Protein AF-A0A821HL20-F1 (afdb_monomer_lite)

Secondary structure (DSSP, 8-state):
----EEEEEEPPPPGGGTEEEEE--EEEETT----EEEEE-------TT--GGGTTS--S-TTEEEEEEEEEEE-SS-EEEEEEEEEEE-HHHHHHHHHSS-TTTTTTSS-----SSPPPGGGGTGGGS-SSSS--

Structure (mmCIF, N/CA/C/O backbone):
data_AF-A0A821HL20-F1
#
_entry.id   AF-A0A821HL20-F1
#
loop_
_atom_site.group_PDB
_atom_site.id
_atom_site.type_symbol
_atom_site.label_atom_id
_atom_site.label_alt_id
_atom_site.label_comp_id
_atom_site.label_asym_id
_atom_site.label_entity_id
_atom_site.label_seq_id
_atom_site.pdbx_PDB_ins_code
_atom_site.Cartn_x
_atom_site.Cartn_y
_atom_site.Cartn_z
_atom_site.occupancy
_atom_site.B_iso_or_equiv
_atom_site.auth_seq_id
_atom_site.auth_comp_id
_atom_site.auth_asym_id
_atom_site.auth_atom_id
_atom_site.pdbx_PDB_model_num
ATOM 1 N N . VAL A 1 1 ? 26.894 -8.521 -22.666 1.00 46.56 1 VAL A N 1
ATOM 2 C CA . VAL A 1 1 ? 25.775 -8.801 -21.736 1.00 46.56 1 VAL A CA 1
ATOM 3 C C . VAL A 1 1 ? 25.297 -7.457 -21.213 1.00 46.56 1 VAL A C 1
ATOM 5 O O . VAL A 1 1 ? 26.120 -6.732 -20.668 1.00 46.56 1 VAL A O 1
ATOM 8 N N . GLY A 1 2 ? 24.064 -7.055 -21.529 1.00 56.66 2 GLY A N 1
ATOM 9 C CA . GLY A 1 2 ? 23.527 -5.745 -21.144 1.00 56.66 2 GLY A CA 1
ATOM 10 C C . GLY A 1 2 ? 23.195 -5.704 -19.654 1.00 56.66 2 GLY A C 1
ATOM 11 O O . GLY A 1 2 ? 22.793 -6.716 -19.089 1.00 56.66 2 GLY A O 1
ATOM 12 N N . ILE A 1 3 ? 23.401 -4.552 -19.020 1.00 61.19 3 ILE A N 1
ATOM 13 C CA . ILE A 1 3 ? 22.970 -4.312 -17.641 1.00 61.19 3 ILE A CA 1
ATOM 14 C C . ILE A 1 3 ? 21.444 -4.227 -17.675 1.00 61.19 3 ILE A C 1
ATOM 16 O O . ILE A 1 3 ? 20.899 -3.224 -18.128 1.00 61.19 3 ILE A O 1
ATOM 20 N N . ASP A 1 4 ? 20.767 -5.288 -17.245 1.00 81.19 4 ASP A N 1
ATOM 21 C CA . ASP A 1 4 ? 19.315 -5.281 -17.094 1.00 81.19 4 ASP A CA 1
ATOM 22 C C . ASP A 1 4 ? 18.975 -4.538 -15.793 1.00 81.19 4 ASP A C 1
ATOM 24 O O . ASP A 1 4 ? 19.168 -5.047 -14.683 1.00 81.19 4 ASP A O 1
ATOM 28 N N . ALA A 1 5 ? 18.604 -3.265 -15.927 1.00 85.00 5 ALA A N 1
ATOM 29 C CA . ALA A 1 5 ? 18.202 -2.413 -14.820 1.00 85.00 5 ALA A CA 1
ATOM 30 C C . ALA A 1 5 ? 16.856 -1.769 -15.137 1.00 85.00 5 ALA A C 1
ATOM 32 O O . ALA A 1 5 ? 16.702 -1.098 -16.151 1.00 85.00 5 ALA A O 1
ATOM 33 N N . CYS A 1 6 ? 15.903 -1.935 -14.226 1.00 87.12 6 CYS A N 1
ATOM 34 C CA . CYS A 1 6 ? 14.539 -1.445 -14.366 1.00 87.12 6 CYS A CA 1
ATOM 35 C C . CYS A 1 6 ? 14.348 -0.157 -13.561 1.00 87.12 6 CYS A C 1
ATOM 37 O O . CYS A 1 6 ? 14.800 -0.054 -12.415 1.00 87.12 6 CYS A O 1
ATOM 39 N N . ARG A 1 7 ? 13.643 0.829 -14.120 1.00 91.06 7 ARG A N 1
ATOM 40 C CA . ARG A 1 7 ? 13.098 1.948 -13.341 1.00 91.06 7 ARG A CA 1
ATOM 41 C C . ARG A 1 7 ? 11.698 1.590 -12.874 1.00 91.06 7 ARG A C 1
ATOM 43 O O . ARG A 1 7 ? 10.869 1.173 -13.674 1.00 91.06 7 ARG A O 1
ATOM 50 N N . PHE A 1 8 ? 11.413 1.834 -11.599 1.00 91.75 8 PHE A N 1
ATOM 51 C CA . PHE A 1 8 ? 10.056 1.708 -11.079 1.00 91.75 8 PHE A CA 1
ATOM 52 C C . PHE A 1 8 ? 9.617 2.957 -10.320 1.00 91.75 8 PHE A C 1
ATOM 54 O O . PHE A 1 8 ? 10.426 3.718 -9.769 1.00 91.75 8 PHE A O 1
ATOM 61 N N . ARG A 1 9 ? 8.305 3.165 -10.295 1.00 93.00 9 ARG A N 1
ATOM 62 C CA . ARG A 1 9 ? 7.619 4.167 -9.478 1.00 93.00 9 ARG A CA 1
ATOM 63 C C . ARG A 1 9 ? 6.381 3.528 -8.871 1.00 93.00 9 ARG A C 1
ATOM 65 O O . ARG A 1 9 ? 5.819 2.605 -9.445 1.00 93.00 9 ARG A O 1
ATOM 72 N N . ILE A 1 10 ? 5.950 4.035 -7.725 1.00 95.12 10 ILE A N 1
ATOM 73 C CA . ILE A 1 10 ? 4.728 3.575 -7.069 1.00 95.12 10 ILE A CA 1
ATOM 74 C C . ILE A 1 10 ? 3.757 4.747 -7.011 1.00 95.12 10 ILE A C 1
ATOM 76 O O . ILE A 1 10 ? 4.144 5.843 -6.588 1.00 95.12 10 ILE A O 1
ATOM 80 N N . ARG A 1 11 ? 2.515 4.537 -7.458 1.00 93.50 11 ARG A N 1
ATOM 81 C CA . ARG A 1 11 ? 1.459 5.538 -7.266 1.00 93.50 11 ARG A CA 1
ATOM 82 C C . ARG A 1 11 ? 1.056 5.578 -5.803 1.00 93.50 11 ARG A C 1
ATOM 84 O O . ARG A 1 11 ? 0.853 4.541 -5.177 1.00 93.50 11 ARG A O 1
ATOM 91 N N . GLN A 1 12 ? 0.915 6.789 -5.279 1.00 93.88 12 GLN A N 1
ATOM 92 C CA . GLN A 1 12 ? 0.435 6.956 -3.919 1.00 93.88 12 GLN A CA 1
ATOM 93 C C . GLN A 1 12 ? -1.060 6.633 -3.838 1.00 93.88 12 GLN A C 1
ATOM 95 O O . GLN A 1 12 ? -1.822 7.122 -4.678 1.00 93.88 12 GLN A O 1
ATOM 100 N N . PRO A 1 13 ? -1.489 5.853 -2.831 1.00 92.31 13 PRO A N 1
ATOM 101 C CA . PRO A 1 13 ? -2.896 5.706 -2.496 1.00 92.31 13 PRO A CA 1
ATOM 102 C C . PRO A 1 13 ? -3.575 7.060 -2.253 1.00 92.31 13 PRO A C 1
ATOM 104 O O . PRO A 1 13 ? -2.919 8.018 -1.828 1.00 92.31 13 PRO A O 1
ATOM 107 N N . PRO A 1 14 ? -4.900 7.150 -2.445 1.00 91.44 14 PRO A N 1
ATOM 108 C CA . PRO A 1 14 ? -5.659 8.325 -2.038 1.00 91.44 14 PRO A CA 1
ATOM 109 C C . PRO A 1 14 ? -5.492 8.602 -0.538 1.00 91.44 14 PRO A C 1
ATOM 111 O O . PRO A 1 14 ? -5.623 7.690 0.279 1.00 91.44 14 PRO A O 1
ATOM 114 N N . LEU A 1 15 ? -5.287 9.870 -0.162 1.00 85.25 15 LEU A N 1
ATOM 115 C CA . LEU A 1 15 ? -5.063 10.280 1.236 1.00 85.25 15 LEU A CA 1
ATOM 116 C C . LEU A 1 15 ? -6.185 9.834 2.191 1.00 85.25 15 LEU A C 1
ATOM 118 O O . LEU A 1 15 ? -5.924 9.530 3.350 1.00 85.25 15 LEU A O 1
ATOM 122 N N . GLY A 1 16 ? -7.427 9.741 1.699 1.00 86.19 16 GLY A N 1
ATOM 123 C CA . GLY A 1 16 ? -8.582 9.288 2.482 1.00 86.19 16 GLY A CA 1
ATOM 124 C C . GLY A 1 16 ? -8.517 7.825 2.937 1.00 86.19 16 GLY A C 1
ATOM 125 O O . GLY A 1 16 ? -9.262 7.443 3.831 1.00 86.19 16 GLY A O 1
ATOM 126 N N . THR A 1 17 ? -7.622 7.014 2.363 1.00 88.06 17 THR A N 1
ATOM 127 C CA . THR A 1 17 ? -7.406 5.615 2.781 1.00 88.06 17 THR A CA 1
ATOM 128 C C . THR A 1 17 ? -6.545 5.491 4.039 1.00 88.06 17 THR A C 1
ATOM 130 O O . THR A 1 17 ? -6.461 4.409 4.615 1.00 88.06 17 THR A O 1
ATOM 133 N N . GLY A 1 18 ? -5.861 6.570 4.441 1.00 90.25 18 GLY A N 1
ATOM 134 C CA . GLY A 1 18 ? -4.868 6.532 5.512 1.00 90.25 18 GLY A CA 1
ATOM 135 C C . GLY A 1 18 ? -3.568 5.811 5.138 1.00 90.25 18 GLY A C 1
ATOM 136 O O . GLY A 1 18 ? -2.699 5.667 5.991 1.00 90.25 18 GLY A O 1
ATOM 137 N N . LEU A 1 19 ? -3.404 5.358 3.891 1.00 93.75 19 LEU A N 1
ATOM 138 C CA . LEU A 1 19 ? -2.191 4.686 3.432 1.00 93.75 19 LEU A CA 1
ATOM 139 C C . LEU A 1 19 ? -1.158 5.675 2.886 1.00 93.75 19 LEU A C 1
ATOM 141 O O . LEU A 1 19 ? -1.483 6.579 2.115 1.00 93.75 19 LEU A O 1
ATOM 145 N N . ARG A 1 20 ? 0.114 5.440 3.216 1.00 94.12 20 ARG A N 1
ATOM 146 C CA . ARG A 1 20 ? 1.269 6.117 2.616 1.00 94.12 20 ARG A CA 1
ATOM 147 C C . ARG A 1 20 ? 2.303 5.088 2.187 1.00 94.12 20 ARG A C 1
ATOM 149 O O . ARG A 1 20 ? 2.644 4.192 2.955 1.00 94.12 20 ARG A O 1
ATOM 156 N N . VAL A 1 21 ? 2.824 5.228 0.969 1.00 94.62 21 VAL A N 1
ATOM 157 C CA . VAL A 1 21 ? 3.929 4.396 0.485 1.00 94.62 21 VAL A CA 1
ATOM 158 C C . VAL A 1 21 ? 5.223 5.197 0.528 1.00 94.62 21 VAL A C 1
ATOM 160 O O . VAL A 1 21 ? 5.327 6.276 -0.057 1.00 94.62 21 VAL A O 1
ATOM 163 N N . VAL A 1 22 ? 6.229 4.656 1.205 1.00 94.06 22 VAL A N 1
ATOM 164 C CA . VAL A 1 22 ? 7.573 5.224 1.293 1.00 94.06 22 VAL A CA 1
ATOM 165 C C . VAL A 1 22 ? 8.534 4.290 0.571 1.00 94.06 22 VAL A C 1
ATOM 167 O O . VAL A 1 22 ? 8.695 3.124 0.929 1.00 94.06 22 VAL A O 1
ATOM 170 N N . PHE A 1 23 ? 9.176 4.799 -0.474 1.00 93.38 23 PHE A N 1
ATOM 171 C CA . PHE A 1 23 ? 10.153 4.058 -1.263 1.00 93.38 23 PHE A CA 1
ATOM 172 C C . PHE A 1 23 ? 11.203 5.013 -1.825 1.00 93.38 23 PHE A C 1
ATOM 174 O O . PHE A 1 23 ? 10.967 6.215 -1.937 1.00 93.38 23 PHE A O 1
ATOM 181 N N . GLN A 1 24 ? 12.362 4.474 -2.199 1.00 90.81 24 GLN A N 1
ATOM 182 C CA . GLN A 1 24 ? 13.388 5.225 -2.918 1.00 90.81 24 GLN A CA 1
ATOM 183 C C . GLN A 1 24 ? 13.221 4.997 -4.426 1.00 90.81 24 GLN A C 1
ATOM 185 O O . GLN A 1 24 ? 13.470 3.873 -4.883 1.00 90.81 24 GLN A O 1
ATOM 190 N N . PRO A 1 25 ? 12.844 6.022 -5.215 1.00 85.81 25 PRO A N 1
ATOM 191 C CA . PRO A 1 25 ? 12.785 5.907 -6.668 1.00 85.81 25 PRO A CA 1
ATOM 192 C C . PRO A 1 25 ? 14.170 5.636 -7.272 1.00 85.81 25 PRO A C 1
ATOM 194 O O . PRO A 1 25 ? 15.204 5.964 -6.680 1.00 85.81 25 PRO A O 1
ATOM 197 N N . GLY A 1 26 ? 14.209 5.058 -8.472 1.00 84.94 26 GLY A N 1
ATOM 198 C CA . GLY A 1 26 ? 15.442 4.923 -9.251 1.00 84.94 26 GLY A CA 1
ATOM 199 C C . GLY A 1 26 ? 15.571 3.589 -9.975 1.00 84.94 26 GLY A C 1
ATOM 200 O O . GLY A 1 26 ? 14.601 2.848 -10.107 1.00 84.94 26 GLY A O 1
ATOM 201 N N . LEU A 1 27 ? 16.789 3.320 -10.452 1.00 89.38 27 LEU A N 1
ATOM 202 C CA . LEU A 1 27 ? 17.150 2.061 -11.100 1.00 89.38 27 LEU A CA 1
ATOM 203 C C . LEU A 1 27 ? 17.271 0.929 -10.073 1.00 89.38 27 LEU A C 1
ATOM 205 O O . LEU A 1 27 ? 17.847 1.103 -8.990 1.00 89.38 27 LEU A O 1
ATOM 209 N N . LEU A 1 28 ? 16.763 -0.236 -10.454 1.00 89.44 28 LEU A N 1
ATOM 210 C CA . LEU A 1 28 ? 16.884 -1.503 -9.754 1.00 89.44 28 LEU A CA 1
ATOM 211 C C . LEU A 1 28 ? 17.526 -2.507 -10.714 1.00 89.44 28 LEU A C 1
ATOM 213 O O . LEU A 1 28 ? 16.907 -2.893 -11.703 1.00 89.44 28 LEU A O 1
ATOM 217 N N . ALA A 1 29 ? 18.777 -2.886 -10.454 1.00 89.06 29 ALA A N 1
ATOM 218 C CA . ALA A 1 29 ? 19.476 -3.861 -11.287 1.00 89.06 29 ALA A CA 1
ATOM 219 C C . ALA A 1 29 ? 18.982 -5.289 -11.014 1.00 89.06 29 ALA A C 1
ATOM 221 O O . ALA A 1 29 ? 18.505 -5.592 -9.915 1.00 89.06 29 ALA A O 1
ATOM 222 N N . ALA A 1 30 ? 19.141 -6.173 -11.997 1.00 87.81 30 ALA A N 1
ATOM 223 C CA . ALA A 1 30 ? 18.844 -7.592 -11.848 1.00 87.81 30 ALA A CA 1
ATOM 224 C C . ALA A 1 30 ? 19.540 -8.200 -10.614 1.00 87.81 30 ALA A C 1
ATOM 226 O O . ALA A 1 30 ? 20.700 -7.913 -10.316 1.00 87.81 30 ALA A O 1
ATOM 227 N N . GLY A 1 31 ? 18.807 -9.027 -9.866 1.00 88.69 31 GLY A N 1
ATOM 228 C CA . GLY A 1 31 ? 19.286 -9.640 -8.622 1.00 88.69 31 GLY A CA 1
ATOM 229 C C . GLY A 1 31 ? 19.316 -8.705 -7.404 1.00 88.69 31 GLY A C 1
ATOM 230 O O . GLY A 1 31 ? 19.558 -9.173 -6.292 1.00 88.69 31 GLY A O 1
ATOM 231 N N . MET A 1 32 ? 19.034 -7.407 -7.566 1.00 90.31 32 MET A N 1
ATOM 232 C CA . MET A 1 32 ? 18.896 -6.482 -6.441 1.00 90.31 32 MET A CA 1
ATOM 233 C C . MET A 1 32 ? 17.466 -6.453 -5.899 1.00 90.31 32 MET A C 1
ATOM 235 O O . MET A 1 32 ? 16.491 -6.723 -6.596 1.00 90.31 32 MET A O 1
ATOM 239 N N . ARG A 1 33 ? 17.339 -6.035 -4.637 1.00 90.31 33 ARG A N 1
ATOM 240 C CA . ARG A 1 33 ? 16.059 -5.750 -3.982 1.00 90.31 33 ARG A CA 1
ATOM 241 C C . ARG A 1 33 ? 16.054 -4.328 -3.443 1.00 90.31 33 ARG A C 1
ATOM 243 O O . ARG A 1 33 ? 17.088 -3.840 -2.984 1.00 90.31 33 ARG A O 1
ATOM 250 N N . ARG A 1 34 ? 14.887 -3.687 -3.443 1.00 89.69 34 ARG A N 1
ATOM 251 C CA . ARG A 1 34 ? 14.672 -2.420 -2.740 1.00 89.69 34 ARG A CA 1
ATOM 252 C C . ARG A 1 34 ? 13.501 -2.533 -1.771 1.00 89.69 34 ARG A C 1
ATOM 254 O O . ARG A 1 34 ? 12.475 -3.098 -2.143 1.00 89.69 34 ARG A O 1
ATOM 261 N N . PRO A 1 35 ? 13.645 -2.011 -0.543 1.00 92.12 35 PRO A N 1
ATOM 262 C CA . PRO A 1 35 ? 12.552 -1.992 0.411 1.00 92.12 35 PRO A CA 1
ATOM 263 C C . PRO A 1 35 ? 11.479 -0.988 -0.024 1.00 92.12 35 PRO A C 1
ATOM 265 O O . PRO A 1 35 ? 11.783 0.117 -0.479 1.00 92.12 35 PRO A O 1
ATOM 268 N N . VAL A 1 36 ? 10.224 -1.384 0.164 1.00 92.56 36 VAL A N 1
ATOM 269 C CA . VAL A 1 36 ? 9.043 -0.527 0.065 1.00 92.56 36 VAL A CA 1
ATOM 270 C C . VAL A 1 36 ? 8.339 -0.613 1.409 1.00 92.56 36 VAL A C 1
ATOM 272 O O . VAL A 1 36 ? 8.042 -1.710 1.880 1.00 92.56 36 VA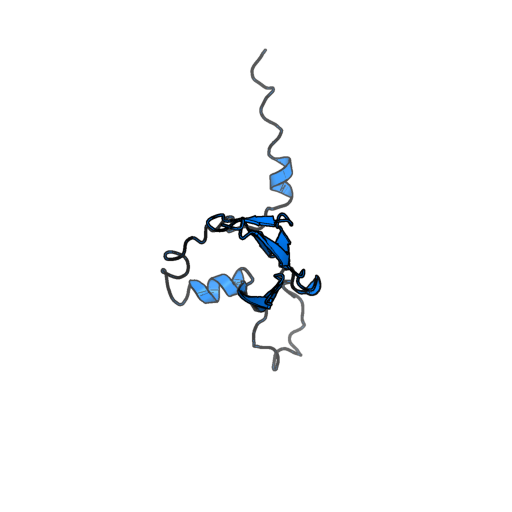L A O 1
ATOM 275 N N . MET A 1 37 ? 8.110 0.533 2.039 1.00 93.88 37 MET A N 1
ATOM 276 C CA . MET A 1 37 ? 7.430 0.624 3.324 1.00 93.88 37 MET A CA 1
ATOM 277 C C . MET A 1 37 ? 6.016 1.156 3.110 1.00 93.88 37 MET A C 1
ATOM 279 O O . MET A 1 37 ? 5.813 2.125 2.380 1.00 93.88 37 MET A O 1
ATOM 283 N N . ILE A 1 38 ? 5.046 0.505 3.744 1.00 92.44 38 ILE A N 1
ATOM 284 C CA . ILE A 1 38 ? 3.641 0.901 3.727 1.00 92.44 38 ILE A CA 1
ATOM 285 C C . ILE A 1 38 ? 3.284 1.321 5.146 1.00 92.44 38 ILE A C 1
ATOM 287 O O . ILE A 1 38 ? 3.432 0.537 6.082 1.00 92.44 38 ILE A O 1
ATOM 291 N N . GLU A 1 39 ? 2.814 2.549 5.294 1.00 93.50 39 GLU A N 1
ATOM 292 C CA . GLU A 1 39 ? 2.322 3.084 6.557 1.00 93.50 39 GLU A CA 1
ATOM 293 C C . GLU A 1 39 ? 0.804 3.230 6.479 1.00 93.50 39 GLU A C 1
ATOM 295 O O . GLU A 1 39 ? 0.267 3.675 5.464 1.00 93.50 39 GLU A O 1
ATOM 300 N N . LEU A 1 40 ? 0.120 2.846 7.556 1.00 91.75 40 LEU A N 1
ATOM 301 C CA . LEU A 1 40 ? -1.328 2.947 7.703 1.00 91.75 40 LEU A CA 1
ATOM 302 C C . LEU A 1 40 ? -1.644 3.826 8.913 1.00 91.75 40 LEU A C 1
ATOM 304 O O . LEU A 1 40 ? -1.314 3.479 10.045 1.00 91.75 40 LEU A O 1
ATOM 308 N N . TYR A 1 41 ? -2.315 4.942 8.658 1.00 90.31 41 TYR A N 1
ATOM 309 C CA . TYR A 1 41 ? -2.830 5.867 9.654 1.00 90.31 41 TYR A CA 1
ATOM 310 C C . TYR A 1 41 ? -4.343 5.710 9.728 1.00 90.31 41 TYR A C 1
ATOM 312 O O . TYR A 1 41 ? -5.055 6.038 8.781 1.00 90.31 41 TYR A O 1
ATOM 320 N N . ALA A 1 42 ? -4.846 5.218 10.853 1.00 86.44 42 ALA A N 1
ATOM 321 C CA . ALA A 1 42 ? -6.272 5.020 11.044 1.00 86.44 42 ALA A CA 1
ATOM 322 C C . ALA A 1 42 ? -6.700 5.454 12.442 1.00 86.44 42 ALA A C 1
ATOM 324 O O . ALA A 1 42 ? -6.002 5.213 13.424 1.00 86.44 42 ALA A O 1
ATOM 325 N N . ILE A 1 43 ? -7.867 6.092 12.512 1.00 81.31 43 ILE A N 1
ATOM 326 C CA . ILE A 1 43 ? -8.514 6.493 13.758 1.00 81.31 43 ILE A CA 1
ATOM 327 C C . ILE A 1 43 ? -9.967 6.058 13.658 1.00 81.31 43 ILE A C 1
ATOM 329 O O . ILE A 1 43 ? -10.695 6.497 12.766 1.00 81.31 43 ILE A O 1
ATOM 333 N N . ILE A 1 44 ? -10.396 5.215 14.589 1.00 78.75 44 ILE A N 1
ATOM 334 C CA . ILE A 1 44 ? -11.798 4.834 14.718 1.00 78.75 44 ILE A CA 1
ATOM 335 C C . ILE A 1 44 ? -12.436 5.780 15.724 1.00 78.75 44 ILE A C 1
ATOM 337 O O . ILE A 1 44 ? -12.105 5.772 16.907 1.00 78.75 44 ILE A O 1
ATOM 341 N N . LYS A 1 45 ? -13.330 6.644 15.237 1.00 68.94 45 LYS A N 1
ATOM 342 C CA . LYS A 1 45 ? -14.096 7.544 16.098 1.00 68.94 45 LYS A CA 1
ATOM 343 C C . LYS A 1 45 ? -15.217 6.749 16.753 1.00 68.94 45 LYS A C 1
ATOM 345 O O . LYS A 1 45 ? -16.160 6.341 16.081 1.00 68.94 45 LYS A O 1
ATOM 350 N N . GLN A 1 46 ? -15.121 6.554 18.060 1.00 61.75 46 GLN A N 1
ATOM 351 C CA . GLN A 1 46 ? -16.208 5.995 18.849 1.00 61.75 46 GLN A CA 1
ATOM 352 C C . GLN A 1 46 ? -17.276 7.079 19.033 1.00 61.75 46 GLN A C 1
ATOM 354 O O . GLN A 1 46 ? -17.095 8.038 19.781 1.00 61.75 46 GLN A O 1
ATOM 359 N N . THR A 1 47 ? -18.392 6.981 18.312 1.00 57.00 47 THR A N 1
ATOM 360 C CA . THR A 1 47 ? -19.547 7.853 18.553 1.00 57.00 47 THR A CA 1
ATOM 361 C C . THR A 1 47 ? -20.275 7.386 19.808 1.00 57.00 47 THR A C 1
ATOM 363 O O . THR A 1 47 ? -21.226 6.618 19.724 1.00 57.00 47 THR A O 1
ATOM 366 N N . GLN A 1 48 ? -19.847 7.872 20.975 1.00 54.25 48 GLN A N 1
ATOM 367 C CA . GLN A 1 48 ? -20.477 7.580 22.274 1.00 54.25 48 GLN A CA 1
ATOM 368 C C . GLN A 1 48 ? -21.877 8.221 22.449 1.00 54.25 48 GLN A C 1
ATOM 370 O O . GLN A 1 48 ? -22.527 8.019 23.467 1.00 54.25 48 GLN A O 1
ATOM 375 N N . HIS A 1 49 ? -22.381 8.974 21.460 1.00 46.75 49 HIS A N 1
ATOM 376 C CA . HIS A 1 49 ? -23.587 9.802 21.603 1.00 46.75 49 HIS A CA 1
ATOM 377 C C . HIS A 1 49 ? -24.498 9.812 20.364 1.00 46.75 49 HIS A C 1
ATOM 379 O O . HIS A 1 49 ? -24.904 10.879 19.906 1.00 46.75 49 HIS A O 1
ATOM 385 N N . GLN A 1 50 ? -24.859 8.654 19.806 1.00 48.41 50 GLN A N 1
ATOM 386 C CA . GLN A 1 50 ? -26.084 8.599 18.998 1.00 48.41 50 GLN A CA 1
ATOM 387 C C . GLN A 1 50 ? -27.221 8.086 19.875 1.00 48.41 50 GLN A C 1
ATOM 389 O O . GLN A 1 50 ? -27.263 6.923 20.279 1.00 48.41 50 GLN A O 1
ATOM 394 N N . SER A 1 51 ? -28.104 9.024 20.216 1.00 49.34 51 SER A N 1
ATOM 395 C CA . SER A 1 51 ? -29.366 8.816 20.910 1.00 49.34 51 SER A CA 1
ATOM 396 C C . SER A 1 51 ? -30.089 7.579 20.366 1.00 49.34 51 SER A C 1
ATOM 398 O O . SER A 1 51 ? -30.169 7.346 19.162 1.00 49.34 51 SER A O 1
ATOM 400 N N . GLN A 1 52 ? -30.621 6.786 21.294 1.00 54.06 52 GLN A N 1
ATOM 401 C CA . GLN A 1 52 ? -31.148 5.422 21.139 1.00 54.06 52 GLN A CA 1
ATOM 402 C C . GLN A 1 52 ? -32.264 5.238 20.082 1.00 54.06 52 GLN A C 1
ATOM 404 O O . GLN A 1 52 ? -32.738 4.126 19.880 1.00 54.06 52 GLN A O 1
ATOM 409 N N . GLN A 1 53 ? -32.690 6.287 19.376 1.00 51.53 53 GLN A N 1
ATOM 410 C CA . GLN A 1 53 ? -33.840 6.256 18.467 1.00 51.53 53 GLN A CA 1
ATOM 411 C C . GLN A 1 53 ? -33.499 5.921 17.001 1.00 51.53 53 GLN A C 1
ATOM 413 O O . GLN A 1 53 ? -34.415 5.710 16.215 1.00 51.53 53 GLN A O 1
ATOM 418 N N . GLN A 1 54 ? -32.220 5.805 16.616 1.00 51.25 54 GLN A N 1
ATOM 419 C CA . GLN A 1 54 ? -31.820 5.412 15.245 1.00 51.25 54 GLN A CA 1
ATOM 420 C C . GLN A 1 54 ? -31.018 4.095 15.175 1.00 51.25 54 GLN A C 1
ATOM 422 O O . GLN A 1 54 ? -30.371 3.804 14.174 1.00 51.25 54 GLN A O 1
ATOM 427 N N . GLN A 1 55 ? -31.061 3.261 16.221 1.00 51.06 55 GLN A N 1
ATOM 428 C CA . GLN A 1 55 ? -30.211 2.061 16.327 1.00 51.06 55 GLN A CA 1
ATOM 429 C C . GLN A 1 55 ? -30.703 0.818 15.562 1.00 51.06 55 GLN A C 1
ATOM 431 O O . GLN A 1 55 ? -29.983 -0.173 15.504 1.00 51.06 55 GLN A O 1
ATOM 436 N N . GLN A 1 56 ? -31.880 0.827 14.931 1.00 47.31 56 GLN A N 1
ATOM 437 C CA . GLN A 1 56 ? -32.432 -0.414 14.357 1.00 47.31 56 GLN A CA 1
ATOM 438 C C . GLN A 1 56 ? -31.925 -0.787 12.953 1.00 47.31 56 GLN A C 1
ATOM 440 O O . GLN A 1 56 ? -32.251 -1.871 12.483 1.00 47.31 56 GLN A O 1
ATOM 445 N N . GLN A 1 57 ? -31.106 0.037 12.281 1.00 47.41 57 GLN A N 1
ATOM 446 C CA . GLN A 1 57 ? -30.606 -0.292 10.928 1.00 47.41 57 GLN A CA 1
ATOM 447 C C . GLN A 1 57 ? -29.078 -0.227 10.745 1.00 47.41 57 GLN A C 1
ATOM 449 O O . GLN A 1 57 ? -28.584 -0.676 9.717 1.00 47.41 57 GLN A O 1
ATOM 454 N N . GLN A 1 58 ? -28.306 0.245 11.733 1.00 47.66 58 GLN A N 1
ATOM 455 C CA . GLN A 1 58 ? -26.832 0.334 11.654 1.00 47.66 58 GLN A CA 1
ATOM 456 C C . GLN A 1 58 ? -26.126 -0.554 12.694 1.00 47.66 58 GLN A C 1
ATOM 458 O O . GLN A 1 58 ? -25.097 -0.194 13.256 1.00 47.66 58 GLN A O 1
ATOM 463 N N . ALA A 1 59 ? -26.673 -1.742 12.956 1.00 45.34 59 ALA A N 1
ATOM 464 C CA . ALA A 1 59 ? -26.092 -2.717 13.885 1.00 45.34 59 ALA A CA 1
ATOM 465 C C . ALA A 1 59 ? -24.887 -3.495 13.312 1.00 45.34 59 ALA A C 1
ATOM 467 O O . ALA A 1 59 ? -24.391 -4.426 13.940 1.00 45.34 59 ALA A O 1
ATOM 468 N N . GLN A 1 60 ? -24.400 -3.142 12.120 1.00 45.72 60 GLN A N 1
ATOM 469 C CA . GLN A 1 60 ? -23.205 -3.748 11.543 1.00 45.72 60 GLN A CA 1
ATOM 470 C C . GLN A 1 60 ? -22.079 -2.715 11.533 1.00 45.72 60 GLN A C 1
ATOM 472 O O . GLN A 1 60 ? -22.065 -1.784 10.733 1.00 45.72 60 GLN A O 1
ATOM 477 N N . SER A 1 61 ? -21.115 -2.927 12.432 1.00 54.44 61 SER A N 1
ATOM 478 C CA . SER A 1 61 ? -19.793 -2.287 12.504 1.00 54.44 61 SER A CA 1
ATOM 479 C C . SER A 1 61 ? -19.693 -0.850 13.044 1.00 54.44 61 SER A C 1
ATOM 481 O O . SER A 1 61 ? -18.902 -0.051 12.548 1.00 54.44 61 SER A O 1
ATOM 483 N N . GLN A 1 62 ? -20.366 -0.539 14.159 1.00 66.06 62 GLN A N 1
ATOM 484 C CA . GLN A 1 62 ? -19.806 0.470 15.072 1.00 66.06 62 GLN A CA 1
ATOM 485 C C . GLN A 1 62 ? -18.426 -0.030 15.538 1.00 66.06 62 GLN A C 1
ATOM 487 O O . GLN A 1 62 ? -18.331 -1.041 16.221 1.00 66.06 62 GLN A O 1
ATOM 492 N N . GLY A 1 63 ? -17.346 0.618 15.098 1.00 70.56 63 GLY A N 1
ATOM 493 C CA . GLY A 1 63 ? -15.992 0.296 15.556 1.00 70.56 63 GLY A CA 1
ATOM 494 C C . GLY A 1 63 ? -15.209 -0.741 14.741 1.00 70.56 63 GLY A C 1
ATOM 495 O O . GLY A 1 63 ? -14.143 -1.146 15.185 1.00 70.56 63 GLY A O 1
ATOM 496 N N . LEU A 1 64 ? -15.663 -1.160 13.554 1.00 79.62 64 LEU A N 1
ATOM 497 C CA . LEU A 1 64 ? -14.866 -2.000 12.645 1.00 79.62 64 LEU A CA 1
ATOM 498 C C . LEU A 1 64 ? -14.793 -1.373 11.253 1.00 79.62 64 LEU A C 1
ATOM 500 O O . LEU A 1 64 ? -15.812 -1.062 10.651 1.00 79.62 64 LEU A O 1
ATOM 504 N N . TYR A 1 65 ? -13.585 -1.259 10.716 1.00 84.44 65 TYR A N 1
ATOM 505 C CA . TYR A 1 65 ? -13.317 -0.777 9.370 1.00 84.44 65 TYR A CA 1
ATOM 506 C C . TYR A 1 65 ? -12.481 -1.799 8.596 1.00 84.44 65 TYR A C 1
ATOM 508 O O . TYR A 1 65 ? -11.450 -2.275 9.075 1.00 84.44 65 TYR A O 1
ATOM 516 N N . GLN A 1 66 ? -12.920 -2.138 7.385 1.00 87.31 66 GLN A N 1
ATOM 517 C CA . GLN A 1 66 ? -12.183 -3.014 6.480 1.00 87.31 66 GLN A CA 1
ATOM 518 C C . GLN A 1 66 ? -11.526 -2.180 5.380 1.00 87.31 66 GLN A C 1
ATOM 520 O O . GLN A 1 66 ? -12.201 -1.501 4.611 1.00 87.31 66 GLN A O 1
ATOM 525 N N . LEU A 1 67 ? -10.202 -2.266 5.306 1.00 88.06 67 LEU A N 1
ATOM 526 C CA . LEU A 1 67 ? -9.392 -1.684 4.248 1.00 88.06 67 LEU A CA 1
ATOM 527 C C . LEU A 1 67 ? -9.128 -2.756 3.192 1.00 88.06 67 LEU A C 1
ATOM 529 O O . LEU A 1 67 ? -8.559 -3.802 3.506 1.00 88.06 67 LEU A O 1
ATOM 533 N N . ASP A 1 68 ? -9.510 -2.479 1.952 1.00 90.75 68 ASP A N 1
ATOM 534 C CA . ASP A 1 68 ? -9.148 -3.283 0.786 1.00 90.75 68 ASP A CA 1
ATOM 535 C C . ASP A 1 68 ? -8.766 -2.336 -0.346 1.00 90.75 68 ASP A C 1
ATOM 537 O O . ASP A 1 68 ? -9.622 -1.660 -0.914 1.00 90.75 68 ASP A O 1
ATOM 541 N N . GLN A 1 69 ? -7.467 -2.185 -0.577 1.00 90.81 69 GLN A N 1
ATOM 542 C CA . GLN A 1 69 ? -6.895 -1.248 -1.542 1.00 90.81 69 GLN A CA 1
ATOM 543 C C . GLN A 1 69 ? -5.781 -1.945 -2.320 1.00 90.81 69 GLN A C 1
ATOM 545 O O . GLN A 1 69 ? -5.241 -2.949 -1.870 1.00 90.81 69 GLN A O 1
ATOM 550 N N . SER A 1 70 ? -5.383 -1.404 -3.467 1.00 93.00 70 SER A N 1
ATOM 551 C CA . SER A 1 70 ? -4.227 -1.899 -4.219 1.00 93.00 70 SER A CA 1
ATOM 552 C C . SER A 1 70 ? -3.307 -0.743 -4.573 1.00 93.00 70 SER A C 1
ATOM 554 O O . SER A 1 70 ? -3.779 0.299 -5.023 1.00 93.00 70 SER A O 1
ATOM 556 N N . ILE A 1 71 ? -1.997 -0.927 -4.395 1.00 94.25 71 ILE A N 1
ATOM 557 C CA . ILE A 1 71 ? -0.995 0.012 -4.916 1.00 94.25 71 ILE A CA 1
ATOM 558 C C . ILE A 1 71 ? -0.540 -0.430 -6.300 1.00 94.25 71 ILE A C 1
ATOM 560 O O . ILE A 1 71 ? -0.405 -1.624 -6.571 1.00 94.25 71 ILE A O 1
ATOM 564 N N . GLU A 1 72 ? -0.290 0.545 -7.166 1.00 95.12 72 GLU A N 1
ATOM 565 C CA . GLU A 1 72 ? 0.230 0.322 -8.513 1.00 95.12 72 GLU A CA 1
ATOM 566 C C . GLU A 1 72 ? 1.741 0.557 -8.522 1.00 95.12 72 GLU A C 1
ATOM 568 O O . GLU A 1 72 ? 2.214 1.664 -8.236 1.00 95.12 72 GLU A O 1
ATOM 573 N N . ILE A 1 73 ? 2.493 -0.485 -8.865 1.00 94.06 73 ILE A N 1
ATOM 574 C CA . ILE A 1 73 ? 3.931 -0.436 -9.114 1.00 94.06 73 ILE A CA 1
ATOM 575 C C . ILE A 1 73 ? 4.117 -0.404 -10.627 1.00 94.06 73 ILE A C 1
ATOM 577 O O . ILE A 1 73 ? 3.875 -1.387 -11.320 1.00 94.06 73 ILE A O 1
ATOM 581 N N . ILE A 1 74 ? 4.549 0.744 -11.129 1.00 93.31 74 ILE A N 1
ATOM 582 C CA . ILE A 1 74 ? 4.722 1.008 -12.552 1.00 93.31 74 ILE A CA 1
ATOM 583 C C 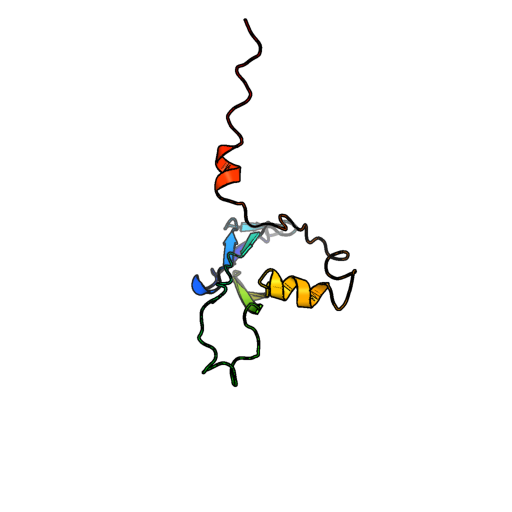. ILE A 1 74 ? 6.196 0.811 -12.888 1.00 93.31 74 ILE A C 1
ATOM 585 O O . ILE A 1 74 ? 7.057 1.482 -12.306 1.00 93.31 74 ILE A O 1
ATOM 589 N N . THR A 1 75 ? 6.477 -0.093 -13.819 1.00 91.19 75 THR A N 1
ATOM 590 C CA . THR A 1 75 ? 7.798 -0.294 -14.420 1.00 91.19 75 THR A CA 1
ATOM 591 C C . THR A 1 75 ? 7.805 0.247 -15.852 1.00 91.19 75 THR A C 1
ATOM 593 O O . THR A 1 75 ? 6.847 0.877 -16.297 1.00 91.19 75 THR A O 1
ATOM 596 N N . GLU A 1 76 ? 8.906 0.060 -16.578 1.00 89.69 76 GLU A N 1
ATOM 597 C CA . GLU A 1 76 ? 9.008 0.492 -17.978 1.00 89.69 76 GLU A CA 1
ATOM 598 C C . GLU A 1 76 ? 8.141 -0.349 -18.923 1.00 89.69 76 GLU A C 1
ATOM 600 O O . GLU A 1 76 ? 7.687 0.154 -19.949 1.00 89.69 76 GLU A O 1
ATOM 605 N N . THR A 1 77 ? 7.908 -1.616 -18.581 1.00 89.62 77 THR A N 1
ATOM 606 C CA . THR A 1 77 ? 7.228 -2.582 -19.450 1.00 89.62 77 THR A CA 1
ATOM 607 C C . THR A 1 77 ? 5.862 -3.009 -18.935 1.00 89.62 77 THR A C 1
ATOM 609 O O . THR A 1 77 ? 5.072 -3.521 -19.724 1.00 89.62 77 THR A O 1
ATOM 612 N N . ASP A 1 78 ? 5.575 -2.824 -17.644 1.00 92.69 78 ASP A N 1
ATOM 613 C CA . ASP A 1 78 ? 4.382 -3.391 -17.022 1.00 92.69 78 ASP A CA 1
ATOM 614 C C . ASP A 1 78 ? 3.893 -2.591 -15.800 1.00 92.69 78 ASP A C 1
ATOM 616 O O . ASP A 1 78 ? 4.605 -1.757 -15.228 1.00 92.69 78 ASP A O 1
ATOM 620 N N . ILE A 1 79 ? 2.657 -2.862 -15.381 1.00 94.94 79 ILE A N 1
ATOM 621 C CA . ILE A 1 79 ? 2.055 -2.329 -14.158 1.00 94.94 79 ILE A CA 1
ATOM 622 C C . ILE A 1 79 ? 1.638 -3.495 -13.264 1.00 94.94 79 ILE A C 1
ATOM 624 O O . ILE A 1 79 ? 0.669 -4.208 -13.527 1.00 94.94 79 ILE A O 1
ATOM 628 N N . MET A 1 80 ? 2.334 -3.641 -12.141 1.00 93.50 80 MET A N 1
ATOM 629 C CA . MET A 1 80 ? 2.010 -4.632 -11.122 1.00 93.50 80 MET A CA 1
ATOM 630 C C . MET A 1 80 ? 1.077 -4.038 -10.067 1.00 93.50 80 MET A C 1
ATOM 632 O O . MET A 1 80 ? 1.292 -2.930 -9.576 1.00 93.50 80 MET A O 1
ATOM 636 N N . HIS A 1 81 ? 0.071 -4.811 -9.666 1.00 94.38 81 HIS A N 1
ATOM 637 C CA . HIS A 1 81 ? -0.887 -4.434 -8.630 1.00 94.38 81 HIS A CA 1
ATOM 638 C C . HIS A 1 81 ? -0.593 -5.216 -7.352 1.00 94.38 81 HIS A C 1
ATOM 640 O O . HIS A 1 81 ? -0.568 -6.448 -7.365 1.00 94.38 81 HIS A O 1
ATOM 646 N N . PHE A 1 82 ? -0.365 -4.507 -6.247 1.00 92.62 82 PHE A N 1
ATOM 647 C CA . PHE A 1 82 ? -0.096 -5.121 -4.951 1.00 92.62 82 PHE A CA 1
ATOM 648 C C . PHE A 1 82 ? -1.247 -4.844 -3.968 1.00 92.62 82 PHE A C 1
ATOM 650 O O . PHE A 1 82 ? -1.409 -3.698 -3.532 1.00 92.62 82 PHE A O 1
ATOM 657 N N . PRO A 1 83 ? -2.049 -5.866 -3.605 1.00 93.81 83 PRO A N 1
ATOM 658 C CA . PRO A 1 83 ? -3.207 -5.692 -2.737 1.00 93.81 83 PRO A CA 1
ATOM 659 C C . PRO A 1 83 ? -2.808 -5.515 -1.265 1.00 93.81 83 PRO A C 1
ATOM 661 O O . PRO A 1 83 ? -2.015 -6.276 -0.710 1.00 93.81 83 PRO A O 1
ATOM 664 N N . ILE A 1 84 ? -3.437 -4.544 -0.611 1.00 91.19 84 ILE A N 1
ATOM 665 C CA . ILE A 1 84 ? -3.317 -4.193 0.802 1.00 91.19 84 ILE A CA 1
ATOM 666 C C . ILE A 1 84 ? -4.680 -4.417 1.454 1.00 91.19 84 ILE A C 1
ATOM 668 O O . ILE A 1 84 ? -5.640 -3.695 1.189 1.00 91.19 84 ILE A O 1
ATOM 672 N N . ARG A 1 85 ? -4.750 -5.414 2.340 1.00 91.00 85 ARG A N 1
ATOM 673 C CA . ARG A 1 85 ? -5.963 -5.755 3.089 1.00 91.00 85 ARG A CA 1
ATOM 674 C C . ARG A 1 85 ? -5.707 -5.665 4.584 1.00 91.00 85 ARG A C 1
ATOM 676 O O . ARG A 1 85 ? -4.786 -6.312 5.082 1.00 91.00 85 ARG A O 1
ATOM 683 N N . ALA A 1 86 ? -6.531 -4.902 5.293 1.00 88.19 86 ALA A N 1
ATOM 684 C CA . ALA A 1 86 ? -6.455 -4.764 6.743 1.00 88.19 86 ALA A CA 1
ATOM 685 C C . ALA A 1 86 ? -7.851 -4.697 7.375 1.00 88.19 86 ALA A C 1
ATOM 687 O O . ALA A 1 86 ? -8.813 -4.244 6.758 1.00 88.19 86 ALA A O 1
ATOM 688 N N . LYS A 1 87 ? -7.954 -5.146 8.626 1.00 86.56 87 LYS A N 1
ATOM 689 C CA . LYS A 1 87 ? -9.123 -4.932 9.484 1.00 86.56 87 LYS A CA 1
ATOM 690 C C . LYS A 1 87 ? -8.682 -4.050 10.640 1.00 86.56 87 LYS A C 1
ATOM 692 O O . LYS A 1 87 ? -7.710 -4.378 11.315 1.00 86.56 87 LYS A O 1
ATOM 697 N N . ILE A 1 88 ? -9.371 -2.939 10.826 1.00 86.38 88 ILE A N 1
ATOM 698 C CA . ILE A 1 88 ? -9.081 -1.934 11.842 1.00 86.38 88 ILE A CA 1
ATOM 699 C C . ILE A 1 88 ? -10.267 -1.950 12.795 1.00 86.38 88 ILE A C 1
ATOM 701 O O . ILE A 1 88 ? -11.400 -1.778 12.353 1.00 86.38 88 ILE A O 1
ATOM 705 N N . ALA A 1 89 ? -10.024 -2.199 14.074 1.00 85.12 89 ALA A N 1
ATOM 706 C CA . ALA A 1 89 ? -11.067 -2.317 15.084 1.00 85.12 89 ALA A CA 1
ATOM 707 C C . ALA A 1 89 ? -10.836 -1.303 16.212 1.00 85.12 89 ALA A C 1
ATOM 709 O O . ALA A 1 89 ? -9.687 -0.972 16.514 1.00 85.12 89 ALA A O 1
ATOM 710 N N . SER A 1 90 ? -11.917 -0.791 16.803 1.00 82.56 90 SER A N 1
ATOM 711 C CA . SER A 1 90 ? -11.866 -0.150 18.117 1.00 82.56 90 SER A CA 1
ATOM 712 C C . SER A 1 90 ? -11.478 -1.186 19.166 1.00 82.56 90 SER A C 1
ATOM 714 O O . SER A 1 90 ? -11.570 -2.384 18.918 1.00 82.56 90 SER A O 1
ATOM 716 N N . GLU A 1 91 ? -11.078 -0.725 20.345 1.00 77.75 91 GLU A N 1
ATOM 717 C CA . GLU A 1 91 ? -10.749 -1.594 21.478 1.00 77.75 91 GLU A CA 1
ATOM 718 C C . GLU A 1 91 ? -11.899 -2.558 21.811 1.00 77.75 91 GLU A C 1
ATOM 720 O O . GLU A 1 91 ? -11.715 -3.767 21.761 1.00 77.75 91 GLU A O 1
ATOM 725 N N . GLU A 1 92 ? -13.119 -2.041 21.984 1.00 78.38 92 GLU A N 1
ATOM 726 C CA . GLU A 1 92 ? -14.311 -2.864 22.252 1.00 78.38 92 GLU A CA 1
ATOM 727 C C . GLU A 1 92 ? -14.535 -3.936 21.176 1.00 78.38 92 GLU A C 1
ATOM 729 O O . GLU A 1 92 ? -14.854 -5.089 21.468 1.00 78.38 92 GLU A O 1
ATOM 734 N N . GLN A 1 93 ? -14.339 -3.564 19.909 1.00 77.94 93 GLN A N 1
ATOM 735 C CA . GLN A 1 93 ? -14.587 -4.462 18.793 1.00 77.94 93 GLN A CA 1
ATOM 736 C C . GLN A 1 93 ? -13.437 -5.445 18.566 1.00 77.94 93 GLN A C 1
ATOM 738 O O . GLN A 1 93 ? -13.667 -6.550 18.077 1.00 77.94 93 GLN A O 1
ATOM 743 N N . PHE A 1 94 ? -12.217 -5.070 18.946 1.00 79.06 94 PHE A N 1
ATOM 744 C CA . PHE A 1 94 ? -11.077 -5.968 19.042 1.00 79.06 94 PHE A CA 1
ATOM 745 C C . PHE A 1 94 ? -11.357 -7.026 20.113 1.00 79.06 94 PHE A C 1
ATOM 747 O O . PHE A 1 94 ? -11.327 -8.217 19.805 1.00 79.06 94 PHE A O 1
ATOM 754 N N . ASP A 1 95 ? -11.752 -6.621 21.319 1.00 75.75 95 ASP A N 1
ATOM 755 C CA . ASP A 1 95 ? -12.070 -7.557 22.397 1.00 75.75 95 ASP A CA 1
ATOM 756 C C . ASP A 1 95 ? -13.174 -8.531 21.977 1.00 75.75 95 ASP A C 1
ATOM 758 O O . ASP A 1 95 ? -13.015 -9.739 22.102 1.00 75.75 95 ASP A O 1
ATOM 762 N N . ILE A 1 96 ? -14.251 -8.064 21.345 1.00 75.12 96 ILE A N 1
ATOM 763 C CA . ILE A 1 96 ? -15.306 -8.962 20.847 1.00 75.12 96 ILE A CA 1
ATOM 764 C C . ILE A 1 96 ? -14.772 -9.968 19.813 1.00 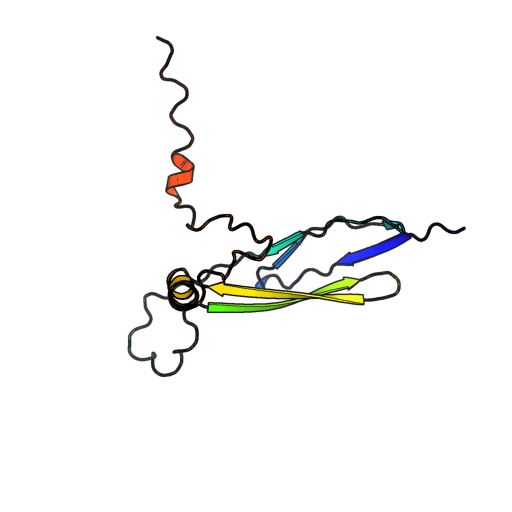75.12 96 ILE A C 1
ATOM 766 O O . ILE A 1 96 ? -15.172 -11.138 19.841 1.00 75.12 96 ILE A O 1
ATOM 770 N N . MET A 1 97 ? -13.882 -9.536 18.911 1.00 67.06 97 MET A N 1
ATOM 771 C CA . MET A 1 97 ? -13.304 -10.399 17.874 1.00 67.06 97 MET A CA 1
ATOM 772 C C . MET A 1 97 ? -12.342 -11.449 18.416 1.00 67.06 97 MET A C 1
ATOM 774 O O . MET A 1 97 ? -12.300 -12.542 17.856 1.00 67.06 97 MET A O 1
ATOM 778 N N . PHE A 1 98 ? -11.578 -11.119 19.455 1.00 63.56 98 PHE A N 1
ATOM 779 C CA . PHE A 1 98 ? -10.444 -11.931 19.900 1.00 63.56 98 PHE A CA 1
ATOM 780 C C . PHE A 1 98 ? -10.660 -12.596 21.267 1.00 63.56 98 PHE A C 1
ATOM 782 O O . PHE A 1 98 ? -10.045 -13.620 21.539 1.00 63.56 98 PHE A O 1
ATOM 789 N N . VAL A 1 99 ? -11.574 -12.093 22.104 1.00 60.53 99 VAL A N 1
ATOM 790 C CA . VAL A 1 99 ? -11.950 -12.718 23.389 1.00 60.53 99 VAL A CA 1
ATOM 791 C C . VAL A 1 99 ? -12.904 -13.897 23.178 1.00 60.53 99 VAL A C 1
ATOM 793 O O . VAL A 1 99 ? -12.910 -14.827 23.977 1.00 60.53 99 VAL A O 1
ATOM 796 N N . ASN A 1 100 ? -13.688 -13.910 22.091 1.00 54.22 100 ASN A N 1
ATOM 797 C CA . ASN A 1 100 ? -14.703 -14.951 21.886 1.00 54.22 100 ASN A CA 1
ATOM 798 C C . ASN A 1 100 ? -14.314 -16.068 20.904 1.00 54.22 100 ASN A C 1
ATOM 800 O O . ASN A 1 100 ? -14.939 -17.128 20.960 1.00 54.22 100 ASN A O 1
ATOM 804 N N . LYS A 1 101 ? -13.312 -15.893 20.025 1.00 54.16 101 LYS A N 1
ATOM 805 C CA . LYS A 1 101 ? -12.763 -16.970 19.172 1.00 54.16 101 LYS A CA 1
ATOM 806 C C . LYS A 1 101 ? -11.296 -16.698 18.803 1.00 54.16 101 LYS A C 1
ATOM 808 O O . LYS A 1 101 ? -10.990 -15.650 18.255 1.00 54.16 101 LYS A O 1
ATOM 813 N N . ASP A 1 102 ? -10.453 -17.708 19.019 1.00 48.59 102 ASP A N 1
ATOM 814 C CA . ASP A 1 102 ? -9.034 -17.834 18.638 1.00 48.59 102 ASP A CA 1
ATOM 815 C C . ASP A 1 102 ? -7.982 -17.059 19.457 1.00 48.59 102 ASP A C 1
ATOM 817 O O . ASP A 1 102 ? -7.475 -16.014 19.051 1.00 48.59 102 ASP A O 1
ATOM 821 N N . GLU A 1 103 ? -7.470 -17.721 20.502 1.00 51.59 103 GLU A N 1
ATOM 822 C CA . GLU A 1 103 ? -6.183 -17.420 21.167 1.00 51.59 103 GLU A CA 1
ATOM 823 C C . GLU A 1 103 ? -4.967 -17.422 20.203 1.00 51.59 103 GLU A C 1
ATOM 825 O O . GLU A 1 103 ? -3.858 -17.041 20.575 1.00 51.59 103 GLU A O 1
ATOM 830 N N . THR A 1 104 ? -5.138 -17.843 18.944 1.00 51.56 104 THR A N 1
ATOM 831 C CA . THR A 1 104 ? -4.076 -17.918 17.924 1.00 51.56 104 THR A CA 1
ATOM 832 C C . THR A 1 104 ? -4.062 -16.748 16.939 1.00 51.56 104 THR A C 1
ATOM 834 O O . THR A 1 104 ? -3.151 -16.651 16.101 1.00 51.56 104 THR A O 1
ATOM 837 N N . ALA A 1 105 ? -5.030 -15.834 17.016 1.00 47.94 105 ALA A N 1
ATOM 838 C CA . ALA A 1 105 ? -5.152 -14.746 16.061 1.00 47.94 105 ALA A CA 1
ATOM 839 C C . ALA A 1 105 ? -4.091 -13.653 16.306 1.00 47.94 105 ALA A C 1
ATOM 841 O O . ALA A 1 105 ? -4.269 -12.713 17.069 1.00 47.94 105 ALA A O 1
ATOM 842 N N . GLY A 1 106 ? -2.948 -13.799 15.633 1.00 48.47 106 GLY A N 1
ATOM 843 C CA . GLY A 1 106 ? -1.812 -12.871 15.704 1.00 48.47 106 GLY A CA 1
ATOM 844 C C . GLY A 1 106 ? -0.485 -13.545 16.051 1.00 48.47 106 GLY A C 1
ATOM 845 O O . GLY A 1 106 ? 0.564 -13.014 15.705 1.00 48.47 106 GLY A O 1
ATOM 846 N N . MET A 1 107 ? -0.522 -14.750 16.627 1.00 47.88 107 MET A N 1
ATOM 847 C CA . MET A 1 107 ? 0.672 -15.485 17.077 1.00 47.88 107 MET A CA 1
ATOM 848 C C . MET A 1 107 ? 1.464 -16.154 15.934 1.00 47.88 107 MET A C 1
ATOM 850 O O . MET A 1 107 ? 2.640 -16.452 16.100 1.00 47.88 107 MET A O 1
ATOM 854 N N . ASN A 1 108 ? 0.860 -16.358 14.753 1.00 44.19 108 ASN A N 1
ATOM 855 C CA . ASN A 1 108 ? 1.475 -17.083 13.621 1.00 44.19 108 ASN A CA 1
ATOM 856 C C . ASN A 1 108 ? 1.852 -16.203 12.412 1.00 44.19 108 ASN A C 1
ATOM 858 O O . ASN A 1 108 ? 2.043 -16.705 11.303 1.00 44.19 108 ASN A O 1
ATOM 862 N N . LYS A 1 109 ? 1.938 -14.881 12.578 1.00 50.00 109 LYS A N 1
ATOM 863 C CA . LYS A 1 109 ? 2.395 -13.963 11.520 1.00 50.00 109 LYS A CA 1
ATOM 864 C C . LYS A 1 109 ? 3.548 -13.118 12.064 1.00 50.00 109 LYS A C 1
ATOM 866 O O . LYS A 1 109 ? 3.549 -12.843 13.260 1.00 50.00 109 LYS A O 1
ATOM 871 N N . PRO A 1 110 ? 4.496 -12.644 11.233 1.00 43.53 110 PRO A N 1
ATOM 872 C CA . PRO A 1 110 ? 5.537 -11.700 11.651 1.00 43.53 110 PRO A CA 1
ATOM 873 C C . PRO A 1 110 ? 4.941 -10.297 11.881 1.00 43.53 110 PRO A C 1
ATOM 875 O O . PRO A 1 110 ? 5.434 -9.298 11.366 1.00 43.53 110 PRO A O 1
ATOM 878 N N . ILE A 1 111 ? 3.821 -10.217 12.595 1.00 49.41 111 ILE A N 1
ATOM 879 C CA . ILE A 1 111 ? 3.155 -8.978 12.960 1.00 49.41 111 ILE A CA 1
ATOM 880 C C . ILE A 1 111 ? 3.584 -8.697 14.391 1.00 49.41 111 ILE A C 1
ATOM 882 O O . ILE A 1 111 ? 3.091 -9.293 15.344 1.00 49.41 111 ILE A O 1
ATOM 886 N N . ARG A 1 112 ? 4.552 -7.794 14.533 1.00 48.75 112 ARG A N 1
ATOM 887 C CA . ARG A 1 112 ? 4.933 -7.253 15.833 1.00 48.75 112 ARG A CA 1
ATOM 888 C C . ARG A 1 112 ? 3.839 -6.279 16.265 1.00 48.75 112 ARG A C 1
ATOM 890 O O . ARG A 1 112 ? 3.714 -5.203 15.687 1.00 48.75 112 ARG A O 1
ATOM 897 N N . LEU A 1 113 ? 3.048 -6.659 17.263 1.00 49.44 113 LEU A N 1
ATOM 898 C CA . LEU A 1 113 ? 2.128 -5.750 17.941 1.00 49.44 113 LEU A CA 1
ATOM 899 C C . LEU A 1 113 ? 2.970 -4.682 18.659 1.00 49.44 113 LEU A C 1
ATOM 901 O O . LEU A 1 113 ? 3.692 -4.996 19.601 1.00 49.44 113 LEU A O 1
ATOM 905 N N . LEU A 1 114 ? 2.965 -3.444 18.155 1.00 47.72 114 LEU A N 1
ATOM 906 C CA . LEU A 1 114 ? 3.828 -2.375 18.679 1.00 47.72 114 LEU A CA 1
ATOM 907 C C . LEU A 1 114 ? 3.216 -1.633 19.875 1.00 47.72 114 LEU A C 1
ATOM 909 O O . LEU A 1 114 ? 3.967 -1.061 20.657 1.00 47.72 114 LEU A O 1
ATOM 913 N N . ALA A 1 115 ? 1.891 -1.654 20.043 1.00 48.09 115 ALA A N 1
ATOM 914 C CA . ALA A 1 115 ? 1.217 -1.056 21.193 1.00 48.09 115 ALA A CA 1
ATOM 915 C C . ALA A 1 115 ? -0.210 -1.604 21.341 1.00 48.09 115 ALA A C 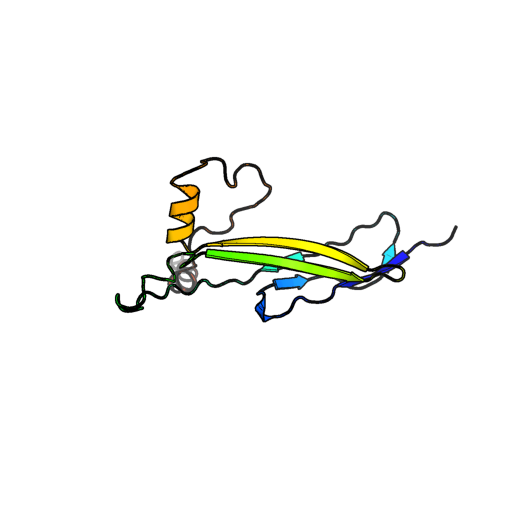1
ATOM 917 O O . ALA A 1 115 ? -0.932 -1.716 20.354 1.00 48.09 115 ALA A O 1
ATOM 918 N N . GLN A 1 116 ? -0.616 -1.906 22.576 1.00 49.53 116 GLN A N 1
ATOM 919 C CA . GLN A 1 116 ? -2.005 -2.234 22.938 1.00 49.53 116 GLN A CA 1
ATOM 920 C C . GLN A 1 116 ? -2.770 -1.035 23.512 1.00 49.53 116 GLN A C 1
ATOM 922 O O . GLN A 1 116 ? -3.954 -1.146 23.794 1.00 49.53 116 GLN A O 1
ATOM 927 N N . LYS A 1 117 ? -2.111 0.114 23.694 1.00 46.31 117 LYS A N 1
ATOM 928 C CA . LYS A 1 117 ? -2.701 1.287 24.335 1.00 46.31 117 LYS A CA 1
ATOM 929 C C . LYS A 1 117 ? -2.386 2.529 23.517 1.00 46.31 117 LYS A C 1
ATOM 931 O O . LYS A 1 117 ? -1.228 2.758 23.167 1.00 46.31 117 LYS A O 1
ATOM 936 N N . SER A 1 118 ? -3.407 3.330 23.227 1.00 47.22 118 SER A N 1
ATOM 937 C CA . SER A 1 118 ? -3.221 4.695 22.734 1.00 47.22 118 SER A CA 1
ATOM 938 C C . SER A 1 118 ? -2.298 5.432 23.712 1.00 47.22 118 SER A C 1
ATOM 940 O O . SER A 1 118 ? -2.601 5.423 24.908 1.00 47.22 118 SER A O 1
ATOM 942 N N . PRO A 1 119 ? -1.178 6.031 23.265 1.00 47.69 119 PRO A N 1
ATOM 943 C CA . PRO A 1 119 ? -0.319 6.803 24.152 1.00 47.69 119 PRO A CA 1
ATOM 944 C C . PRO A 1 119 ? -1.180 7.878 24.805 1.00 47.69 119 PRO A C 1
ATOM 946 O O . PRO A 1 119 ? -1.775 8.705 24.110 1.00 47.69 119 PRO A O 1
ATOM 949 N N . ASN A 1 120 ? -1.306 7.836 26.128 1.00 52.53 120 ASN A N 1
ATOM 950 C CA . ASN A 1 120 ? -1.993 8.906 26.826 1.00 52.53 120 ASN A CA 1
ATOM 951 C C . ASN A 1 120 ? -1.103 10.146 26.710 1.00 52.53 120 ASN A C 1
ATOM 953 O O . ASN A 1 120 ? 0.111 10.049 26.883 1.00 52.53 120 ASN A O 1
ATOM 957 N N . THR A 1 121 ? -1.681 11.320 26.458 1.00 54.72 121 THR A N 1
ATOM 958 C CA . THR A 1 121 ? -0.930 12.585 26.325 1.00 54.72 121 THR A CA 1
ATOM 959 C C . THR A 1 121 ? -0.007 12.857 27.527 1.00 54.72 121 THR A C 1
ATOM 961 O O . THR A 1 121 ? 1.016 13.521 27.390 1.00 54.72 121 THR A O 1
ATOM 964 N N . ASN A 1 122 ? -0.325 12.294 28.696 1.00 56.03 122 ASN A N 1
ATOM 965 C CA . ASN A 1 122 ? 0.459 12.427 29.924 1.00 56.03 122 ASN A CA 1
ATOM 966 C C . ASN A 1 122 ? 1.764 11.609 29.933 1.00 56.03 122 ASN A C 1
ATOM 968 O O . ASN A 1 122 ? 2.690 11.980 30.653 1.00 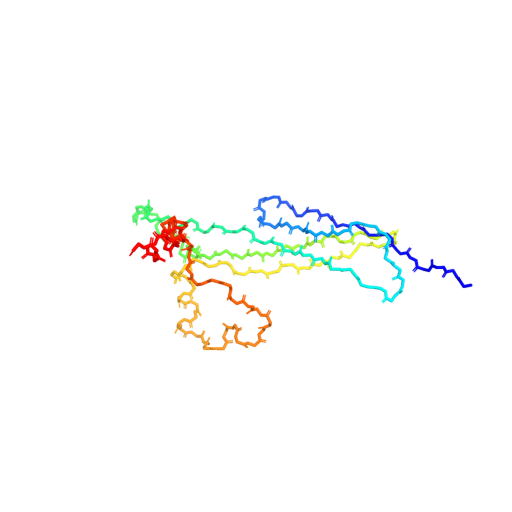56.03 122 ASN A O 1
ATOM 972 N N . ASP A 1 123 ? 1.884 10.556 29.119 1.00 58.25 123 ASP A N 1
ATOM 973 C CA . ASP A 1 123 ? 3.094 9.722 29.078 1.00 58.25 123 ASP A CA 1
ATOM 974 C C . ASP A 1 123 ? 4.272 10.452 28.395 1.00 58.25 123 ASP A C 1
ATOM 976 O O . ASP A 1 123 ? 5.430 10.150 28.672 1.00 58.25 123 ASP A O 1
ATOM 980 N N . TRP A 1 124 ? 4.004 11.477 27.569 1.00 48.38 124 TRP A N 1
ATOM 981 C CA . TRP A 1 124 ? 5.044 12.315 26.945 1.00 48.38 124 TRP A CA 1
ATOM 982 C C . TRP A 1 124 ? 5.794 13.193 27.961 1.00 48.38 124 TRP A C 1
ATOM 984 O O . TRP A 1 124 ? 6.981 13.466 27.797 1.00 48.38 124 TRP A O 1
ATOM 994 N N . PHE A 1 125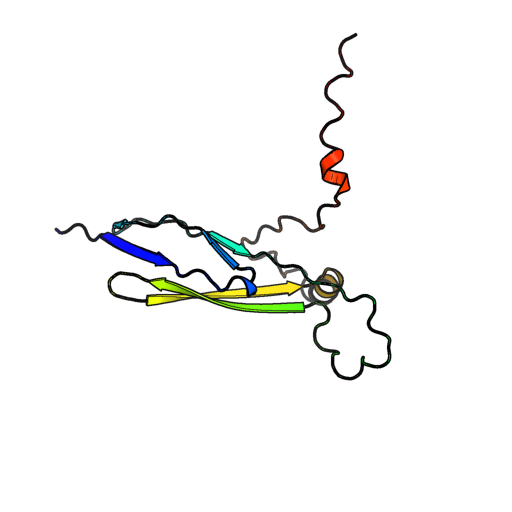 ? 5.118 13.633 29.027 1.00 48.38 125 PHE A N 1
ATOM 995 C CA . PHE A 1 125 ? 5.697 14.551 30.016 1.00 48.38 125 PHE A CA 1
ATOM 996 C C . PHE A 1 125 ? 6.438 13.835 31.152 1.00 48.38 125 PHE A C 1
ATOM 998 O O . PHE A 1 125 ? 7.248 14.456 31.838 1.00 48.38 125 PHE A O 1
ATOM 1005 N N . ALA A 1 126 ? 6.198 12.535 31.343 1.00 54.19 126 ALA A N 1
ATOM 1006 C CA . ALA A 1 126 ? 6.785 11.764 32.439 1.00 54.19 126 ALA A CA 1
ATOM 1007 C C . ALA A 1 126 ? 8.256 11.359 32.201 1.00 54.19 126 ALA A C 1
ATOM 1009 O O . ALA A 1 126 ? 8.933 10.935 33.133 1.00 54.19 126 ALA A O 1
ATOM 1010 N N . GLY A 1 127 ? 8.773 11.498 30.975 1.00 49.09 127 GLY A N 1
ATOM 1011 C CA . GLY A 1 127 ? 10.114 11.032 30.607 1.00 49.09 127 GLY A CA 1
ATOM 1012 C C . GLY A 1 127 ? 11.288 11.933 31.007 1.00 49.09 127 GLY A C 1
ATOM 1013 O O . GLY A 1 127 ? 12.420 11.552 30.740 1.00 49.09 127 GLY A O 1
ATOM 1014 N N . ASN A 1 128 ? 11.061 13.108 31.611 1.00 46.22 128 ASN A N 1
ATOM 1015 C CA . ASN A 1 128 ? 12.091 14.159 31.668 1.00 46.22 128 ASN A CA 1
ATOM 1016 C C . ASN A 1 128 ? 12.441 14.717 33.061 1.00 46.22 128 ASN A C 1
ATOM 1018 O O . ASN A 1 128 ? 13.014 15.801 33.137 1.00 46.22 128 ASN A O 1
ATOM 1022 N N . THR A 1 129 ? 12.124 14.032 34.168 1.00 49.69 129 THR A N 1
ATOM 1023 C CA . THR A 1 129 ? 12.327 14.619 35.516 1.00 49.69 129 THR A CA 1
ATOM 1024 C C . THR A 1 129 ? 13.385 13.978 36.418 1.00 49.69 129 THR A C 1
ATOM 1026 O O . THR A 1 129 ? 13.622 14.520 37.491 1.00 49.69 129 THR A O 1
ATOM 1029 N N . ASN A 1 130 ? 14.094 12.912 36.023 1.00 50.34 130 ASN A N 1
ATOM 1030 C CA . ASN A 1 130 ? 14.915 12.153 36.986 1.00 50.34 130 ASN A CA 1
ATOM 1031 C C . ASN A 1 130 ? 16.419 12.022 36.657 1.00 50.34 130 ASN A C 1
ATOM 1033 O O . ASN A 1 130 ? 16.988 10.962 36.893 1.00 50.34 130 ASN A O 1
ATOM 1037 N N . GLU A 1 131 ? 17.095 13.082 36.195 1.00 46.59 131 GLU A N 1
ATOM 1038 C CA . GLU A 1 131 ? 18.571 13.068 36.046 1.00 46.59 131 GLU A CA 1
ATOM 1039 C C . GLU A 1 131 ? 19.345 14.107 36.885 1.00 46.59 131 GLU A C 1
ATOM 1041 O O . GLU A 1 131 ? 20.552 14.224 36.722 1.00 46.59 131 GLU A O 1
ATOM 1046 N N . ASN A 1 132 ? 18.730 14.827 37.835 1.00 49.34 132 ASN A N 1
ATOM 1047 C CA . ASN A 1 132 ? 19.460 15.875 38.583 1.00 49.34 132 ASN A CA 1
ATOM 1048 C C . ASN A 1 132 ? 19.298 15.882 40.116 1.00 49.34 132 ASN A C 1
ATOM 1050 O O . ASN A 1 132 ? 19.380 16.933 40.741 1.00 49.34 132 ASN A O 1
ATOM 1054 N N . ALA A 1 133 ? 19.119 14.719 40.751 1.00 48.41 133 ALA A N 1
ATOM 1055 C CA . ALA A 1 133 ? 19.028 14.618 42.218 1.00 48.41 133 ALA A CA 1
ATOM 1056 C C . ALA A 1 133 ? 20.068 13.676 42.858 1.00 48.41 133 ALA A C 1
ATOM 1058 O O . ALA A 1 133 ? 19.805 13.080 43.899 1.00 48.41 133 ALA A O 1
ATOM 1059 N N . ALA A 1 134 ? 21.251 13.538 42.255 1.00 47.25 134 ALA A N 1
ATOM 1060 C CA . ALA A 1 134 ? 22.364 12.792 42.847 1.00 47.25 134 ALA A CA 1
ATOM 1061 C C . ALA A 1 134 ? 23.710 13.495 42.599 1.00 47.25 134 ALA A C 1
ATOM 1063 O O . ALA A 1 134 ? 24.584 12.959 41.928 1.00 47.25 134 ALA A O 1
ATOM 1064 N N . ASN A 1 135 ? 23.854 14.727 43.092 1.00 48.69 135 ASN A N 1
ATOM 1065 C CA . ASN A 1 135 ? 25.154 15.311 43.440 1.00 48.69 135 ASN A CA 1
ATOM 1066 C C . ASN A 1 135 ? 24.935 16.555 44.315 1.00 48.69 135 ASN A C 1
ATOM 1068 O O . ASN A 1 135 ? 24.805 17.672 43.813 1.00 48.69 135 ASN A O 1
ATOM 1072 N N . SER A 1 136 ? 24.855 16.353 45.629 1.00 41.00 136 SER A N 1
ATOM 1073 C CA . SER A 1 136 ? 25.144 17.344 46.677 1.00 41.00 136 SER A CA 1
ATOM 1074 C C . SER A 1 136 ? 25.437 16.607 47.974 1.00 41.00 136 SER A C 1
ATOM 1076 O O . SER A 1 136 ? 24.648 15.691 48.294 1.00 41.00 136 SER A O 1
#

Sequence (136 aa):
VGIDACRFRIRQPPLGTGLRVVFQPGLLAAGMRRPVMIELYAIIKQTQHQSQQQQQQQAQSQGLYQLDQSIEIITETDIMHFPIRAKIASEEQFDIMFVNKDETAGMNKPIRLLAQKSPNTNDWFAGNTNENAANS

Radius of gyration: 22.39 Å; chains: 1; bounding box: 60×35×68 Å

InterPro domains:
  IPR026173 Sperm-associated antigen 17 [PTHR21963] (1-120)

Organism: NCBI:txid392032

pLDDT: mean 71.93, std 19.44, range [41.0, 95.12]

Foldseek 3Di:
DDFDKKWKDKDADDVVQQKGKDFDGDIDTPPGDTDIDIDGDDDQDQPPDDPPPPPPPPPPDNFKDWDWDWMWMDIPPDIDTHIDIDIGGDLVRVCVVDVPDDPPVPVPDPDPPPDPDDPDPVVVVVPPDPDPDPDD